Protein AF-A0A960H4V5-F1 (afdb_monomer_lite)

Secondary structure (DSSP, 8-state):
-HHHHHHHHHHT-SSSSS---SS-HHHHHHHHTT-----TT-EEEPTTT--EEEEEE--SSTT-EEEEEEETTEEEEE--S---TT-SSSPPPPPPS--SEEE---TTTT-------HHHHHHHHHHHHHTTT-------

Radius of gyration: 21.69 Å; chains: 1; bounding box: 40×49×58 Å

Sequence (140 aa):
QERDAAFLNKHKASKHHPALPLYDGEDARRALELFDTRPFGQEFTLAGDGPVVTFRRAGHILGAATVDLLWHGRRIVFTGDLGRYDDPIMFDPEPVQSADYLVMESTYGDRVRERTDPAGTLADVIGATVDRGGTVVVPA

Structure (mmCIF, N/CA/C/O backbone):
data_AF-A0A960H4V5-F1
#
_entry.id   AF-A0A960H4V5-F1
#
loop_
_atom_site.group_PDB
_atom_site.id
_atom_site.type_symbol
_atom_site.label_atom_id
_atom_site.label_alt_id
_atom_site.label_comp_id
_atom_site.label_asym_id
_atom_site.label_entity_id
_atom_site.label_seq_id
_atom_site.pdbx_PDB_ins_code
_atom_site.Cartn_x
_atom_site.Cartn_y
_atom_site.Cartn_z
_atom_site.occupancy
_atom_site.B_iso_or_equiv
_atom_site.auth_seq_id
_atom_site.auth_comp_id
_atom_site.auth_asym_id
_atom_site.auth_atom_id
_atom_site.pdbx_PDB_model_num
ATOM 1 N N . GLN A 1 1 ? 7.060 16.975 -4.885 1.00 91.31 1 GLN A N 1
ATOM 2 C CA . GLN A 1 1 ? 6.627 18.327 -4.471 1.00 91.31 1 GLN A CA 1
ATOM 3 C C . GLN A 1 1 ? 7.591 19.425 -4.905 1.00 91.31 1 GLN A C 1
ATOM 5 O O . GLN A 1 1 ? 7.230 20.182 -5.792 1.00 91.31 1 GLN A O 1
ATOM 10 N N . GLU A 1 2 ? 8.815 19.532 -4.372 1.00 94.56 2 GLU A N 1
ATOM 11 C CA . GLU A 1 2 ? 9.753 20.611 -4.769 1.00 94.56 2 GLU A CA 1
ATOM 12 C C . GLU A 1 2 ? 10.143 20.562 -6.253 1.00 94.56 2 GLU A C 1
ATOM 14 O O . GLU A 1 2 ? 10.124 21.582 -6.942 1.00 94.56 2 GLU A O 1
ATOM 19 N N . ARG A 1 3 ? 10.418 19.359 -6.781 1.00 93.94 3 ARG A N 1
ATOM 20 C CA . ARG A 1 3 ? 10.670 19.153 -8.219 1.00 93.94 3 ARG A CA 1
ATOM 21 C C . ARG A 1 3 ? 9.462 19.526 -9.077 1.00 93.94 3 ARG A C 1
ATOM 23 O O . ARG A 1 3 ? 9.647 20.098 -10.148 1.00 93.94 3 ARG A O 1
ATOM 30 N N . ASP A 1 4 ? 8.252 19.254 -8.597 1.00 94.00 4 ASP A N 1
ATOM 31 C CA . ASP A 1 4 ? 7.014 19.593 -9.303 1.00 94.00 4 ASP A CA 1
ATOM 32 C C . ASP A 1 4 ? 6.809 21.111 -9.307 1.00 94.00 4 ASP A C 1
ATOM 34 O O . ASP A 1 4 ? 6.573 21.696 -10.360 1.00 94.00 4 ASP A O 1
ATOM 38 N N . ALA A 1 5 ? 7.012 21.781 -8.168 1.00 95.06 5 ALA A N 1
ATOM 39 C CA . ALA A 1 5 ? 6.983 23.239 -8.077 1.00 95.06 5 ALA A CA 1
ATOM 40 C C . ALA A 1 5 ? 8.032 23.886 -9.000 1.00 95.06 5 ALA A C 1
ATOM 42 O O . ALA A 1 5 ? 7.719 24.823 -9.738 1.00 95.06 5 ALA A O 1
ATOM 43 N N . ALA A 1 6 ? 9.260 23.355 -9.040 1.00 94.94 6 ALA A N 1
ATOM 44 C CA . ALA A 1 6 ? 10.306 23.812 -9.955 1.00 94.94 6 ALA A CA 1
ATOM 45 C C . ALA A 1 6 ? 9.919 23.599 -11.429 1.00 94.94 6 ALA A C 1
ATOM 47 O O . ALA A 1 6 ? 10.099 24.498 -12.254 1.00 94.94 6 ALA A O 1
ATOM 48 N N . PHE A 1 7 ? 9.340 22.442 -11.765 1.00 95.88 7 PHE A N 1
ATOM 49 C CA . PHE A 1 7 ? 8.830 22.150 -13.103 1.00 95.88 7 PHE A CA 1
ATOM 50 C C . PHE A 1 7 ? 7.713 23.123 -13.508 1.00 95.88 7 PHE A C 1
ATOM 52 O O . PHE A 1 7 ? 7.753 23.667 -14.614 1.00 95.88 7 PHE A O 1
ATOM 59 N N . LEU A 1 8 ? 6.756 23.392 -12.617 1.00 96.12 8 LEU A N 1
ATOM 60 C CA . LEU A 1 8 ? 5.647 24.317 -12.854 1.00 96.12 8 LEU A CA 1
ATOM 61 C C . LEU A 1 8 ? 6.129 25.759 -13.029 1.00 96.12 8 LEU A C 1
ATOM 63 O O . LEU A 1 8 ? 5.651 26.450 -13.928 1.00 96.12 8 LEU A O 1
ATOM 67 N N . ASN A 1 9 ? 7.101 26.201 -12.225 1.00 95.81 9 ASN A N 1
ATOM 68 C CA . ASN A 1 9 ? 7.728 27.516 -12.372 1.00 95.81 9 ASN A CA 1
ATOM 69 C C . ASN A 1 9 ? 8.491 27.625 -13.702 1.00 95.81 9 ASN A C 1
ATOM 71 O O . ASN A 1 9 ? 8.342 28.621 -14.411 1.00 95.81 9 ASN A O 1
ATOM 75 N N . LYS A 1 10 ? 9.244 26.582 -14.089 1.00 96.25 10 LYS A N 1
ATOM 76 C CA . LYS A 1 10 ? 9.979 26.529 -15.364 1.00 96.25 10 LYS A CA 1
ATOM 77 C C . LYS A 1 10 ? 9.050 26.638 -16.577 1.00 96.25 10 LYS A C 1
ATOM 79 O O . LYS A 1 10 ? 9.380 27.341 -17.527 1.00 96.25 10 LYS A O 1
ATOM 84 N N . HIS A 1 11 ? 7.899 25.968 -16.543 1.00 96.00 11 HIS A N 1
ATOM 85 C CA . HIS A 1 11 ? 6.948 25.935 -17.662 1.00 96.00 11 HIS A CA 1
ATOM 86 C C . HIS A 1 11 ? 5.802 26.950 -17.534 1.00 96.00 11 HIS A C 1
ATOM 88 O O . HIS A 1 11 ? 4.924 26.972 -18.391 1.00 96.00 11 HIS A O 1
ATOM 94 N N . LYS A 1 12 ? 5.791 27.787 -16.484 1.00 93.50 12 LYS A N 1
ATOM 95 C CA . LYS A 1 12 ? 4.703 28.736 -16.166 1.00 93.50 12 LYS A CA 1
ATOM 96 C C . LYS A 1 12 ? 3.312 28.077 -16.171 1.00 93.50 12 LYS A C 1
ATOM 98 O O . LYS A 1 12 ? 2.330 28.682 -16.585 1.00 93.50 12 LYS A O 1
ATOM 103 N N . ALA A 1 13 ? 3.238 26.832 -15.705 1.00 93.00 13 ALA A N 1
ATOM 104 C CA . ALA A 1 13 ? 2.051 25.978 -15.793 1.00 93.00 13 ALA A CA 1
ATOM 105 C C . ALA A 1 13 ? 1.179 25.997 -14.519 1.00 93.00 13 ALA A C 1
ATOM 107 O O . ALA A 1 13 ? 0.332 25.129 -14.329 1.00 93.00 13 ALA A O 1
ATOM 108 N N . SER A 1 14 ? 1.389 26.971 -13.629 1.00 92.44 14 SER A N 1
ATOM 109 C CA . SER A 1 14 ? 0.638 27.135 -12.380 1.00 92.44 14 SER A CA 1
ATOM 110 C C . SER A 1 14 ? -0.122 28.459 -12.365 1.00 92.44 14 SER A C 1
ATOM 112 O O . SER A 1 14 ? 0.325 29.435 -12.960 1.00 92.44 14 SER A O 1
ATOM 114 N N . LYS A 1 15 ? -1.242 28.496 -11.631 1.00 93.25 15 LYS A N 1
ATOM 115 C CA . LYS A 1 15 ? -1.971 29.735 -11.300 1.00 93.25 15 LYS A CA 1
ATOM 116 C C . LYS A 1 15 ? -1.264 30.562 -10.215 1.00 93.25 15 LYS A C 1
ATOM 118 O O . LYS A 1 15 ? -1.597 31.728 -10.027 1.00 93.25 15 LYS A O 1
ATOM 123 N N . HIS A 1 16 ? -0.332 29.955 -9.478 1.00 90.50 16 HIS A N 1
ATOM 124 C CA . HIS A 1 16 ? 0.433 30.598 -8.409 1.00 90.50 16 HIS A CA 1
ATOM 125 C C . HIS A 1 16 ? 1.812 31.033 -8.916 1.00 90.50 16 HIS A C 1
ATOM 127 O O . HIS A 1 16 ? 2.479 30.281 -9.633 1.00 90.50 16 HIS A O 1
ATOM 133 N N . HIS A 1 17 ? 2.247 32.234 -8.519 1.00 92.62 17 HIS A N 1
ATOM 134 C CA . HIS A 1 17 ? 3.514 32.835 -8.940 1.00 92.62 17 HIS A CA 1
ATOM 135 C C . HIS A 1 17 ? 4.252 33.438 -7.729 1.00 92.62 17 HIS A C 1
ATOM 137 O O . HIS A 1 17 ? 3.897 34.535 -7.296 1.00 92.62 17 HIS A O 1
ATOM 143 N N . PRO A 1 18 ? 5.270 32.750 -7.178 1.00 92.38 18 PRO A N 1
ATOM 144 C CA . PRO A 1 18 ? 5.780 31.440 -7.598 1.00 92.38 18 PRO A CA 1
ATOM 145 C C . PRO A 1 18 ? 4.839 30.283 -7.223 1.00 92.38 18 PRO A C 1
ATOM 147 O O . PRO A 1 18 ? 4.053 30.377 -6.282 1.00 92.38 18 PRO A O 1
ATOM 150 N N . ALA A 1 19 ? 4.945 29.164 -7.942 1.00 95.31 19 ALA A N 1
ATOM 151 C CA . ALA A 1 19 ? 4.442 27.888 -7.450 1.00 95.31 19 ALA A CA 1
ATOM 152 C C . ALA A 1 19 ? 5.333 27.441 -6.284 1.00 95.31 19 ALA A C 1
ATOM 154 O O . ALA A 1 19 ? 6.555 27.366 -6.442 1.00 95.31 19 ALA A O 1
ATOM 155 N N . LEU A 1 20 ? 4.727 27.161 -5.133 1.00 96.25 20 LEU A N 1
ATOM 156 C CA . LEU A 1 20 ? 5.408 26.636 -3.952 1.00 96.25 20 LEU A CA 1
ATOM 157 C C . LEU A 1 20 ? 5.080 25.145 -3.786 1.00 96.25 20 LEU A C 1
ATOM 159 O O . LEU A 1 20 ? 3.980 24.727 -4.158 1.00 96.25 20 LEU A O 1
ATOM 163 N N . PRO A 1 21 ? 6.011 24.333 -3.261 1.00 95.88 21 PRO A N 1
ATOM 164 C CA . PRO A 1 21 ? 5.700 22.962 -2.875 1.00 95.88 21 PRO A CA 1
ATOM 165 C C . PRO A 1 21 ? 4.711 22.944 -1.699 1.00 95.88 21 PRO A C 1
ATOM 167 O O . PRO A 1 21 ? 4.682 23.874 -0.898 1.00 95.88 21 PRO A O 1
ATOM 170 N N . LEU A 1 22 ? 3.917 21.875 -1.578 1.00 94.69 22 LEU A N 1
ATOM 171 C CA . LEU A 1 22 ? 3.024 21.688 -0.423 1.00 94.69 22 LEU A CA 1
ATOM 172 C C . LEU A 1 22 ? 3.783 21.387 0.879 1.00 94.69 22 LEU A C 1
ATOM 174 O O . LEU A 1 22 ? 3.287 21.693 1.956 1.00 94.69 22 LEU A O 1
ATOM 178 N N . TYR A 1 23 ? 4.953 20.764 0.759 1.00 95.94 23 TYR A N 1
ATOM 179 C CA . TYR A 1 23 ? 5.880 20.434 1.837 1.00 95.94 23 TYR A CA 1
ATOM 180 C C . TYR A 1 23 ? 7.286 20.281 1.245 1.00 95.94 23 TYR A C 1
ATOM 182 O O . TYR A 1 23 ? 7.425 19.966 0.053 1.00 95.94 23 TYR A O 1
ATOM 190 N N . ASP A 1 24 ? 8.313 20.489 2.061 1.00 96.38 24 ASP A N 1
ATOM 191 C CA . ASP A 1 24 ? 9.714 20.287 1.682 1.00 96.38 24 ASP A CA 1
ATOM 192 C C . ASP A 1 24 ? 10.294 18.964 2.223 1.00 96.38 24 ASP A C 1
ATOM 194 O O . ASP A 1 24 ? 9.605 18.142 2.839 1.00 96.38 24 ASP A O 1
ATOM 198 N N . GLY A 1 25 ? 11.573 18.706 1.933 1.00 96.25 25 GLY A N 1
ATOM 199 C CA . GLY A 1 25 ? 12.260 17.515 2.437 1.00 96.25 25 GLY A CA 1
ATOM 200 C C . GLY A 1 25 ? 12.334 17.446 3.969 1.00 96.25 25 GLY A C 1
ATOM 201 O O . GLY A 1 25 ? 12.265 16.354 4.536 1.00 96.25 25 GLY A O 1
ATOM 202 N N . GLU A 1 26 ? 12.418 18.588 4.649 1.00 96.94 26 GLU A N 1
ATOM 203 C CA . GLU A 1 26 ? 12.506 18.649 6.109 1.00 96.94 26 GLU A CA 1
ATOM 204 C C . GLU A 1 26 ? 11.149 18.391 6.770 1.00 96.94 26 GLU A C 1
ATOM 206 O O . GLU A 1 26 ? 11.085 17.701 7.789 1.00 96.94 26 GLU A O 1
ATOM 211 N N . ASP A 1 27 ? 10.058 18.883 6.181 1.00 97.38 27 ASP A N 1
ATOM 212 C CA . ASP A 1 27 ? 8.691 18.521 6.559 1.00 97.38 27 ASP A CA 1
ATOM 213 C C . ASP A 1 27 ? 8.496 17.005 6.502 1.00 97.38 27 ASP A C 1
ATOM 215 O O . ASP A 1 27 ? 8.027 16.400 7.468 1.00 97.38 27 ASP A O 1
ATOM 219 N N . ALA A 1 28 ? 8.904 16.377 5.393 1.00 96.19 28 ALA A N 1
ATOM 220 C CA . ALA A 1 28 ? 8.792 14.933 5.225 1.00 96.19 28 ALA A CA 1
ATOM 221 C C . ALA A 1 28 ? 9.609 14.181 6.288 1.00 96.19 28 ALA A C 1
ATOM 223 O O . ALA A 1 28 ? 9.117 13.222 6.883 1.00 96.19 28 ALA A O 1
ATOM 224 N N . ARG A 1 29 ? 10.831 14.644 6.581 1.00 97.19 29 ARG A N 1
ATOM 225 C CA . ARG A 1 29 ? 11.698 14.041 7.602 1.00 97.19 29 ARG A CA 1
ATOM 226 C C . ARG A 1 29 ? 11.081 14.127 9.000 1.00 97.19 29 ARG A C 1
ATOM 228 O O . ARG A 1 29 ? 11.090 13.132 9.719 1.00 97.19 29 ARG A O 1
ATOM 235 N N . ARG A 1 30 ? 10.508 15.279 9.367 1.00 98.00 30 ARG A N 1
ATOM 236 C CA . ARG A 1 30 ? 9.795 15.460 10.644 1.00 98.00 30 ARG A CA 1
ATOM 237 C C . ARG A 1 30 ? 8.550 14.584 10.737 1.00 98.00 30 ARG A C 1
ATOM 239 O O . ARG A 1 30 ? 8.280 14.032 11.795 1.00 98.00 30 ARG A O 1
ATOM 246 N N . ALA A 1 31 ? 7.800 14.431 9.647 1.00 97.44 31 ALA A N 1
ATOM 247 C CA . ALA A 1 31 ? 6.601 13.597 9.636 1.00 97.44 31 ALA A CA 1
ATOM 248 C C . ALA A 1 31 ? 6.914 12.117 9.920 1.00 97.44 31 ALA A C 1
ATOM 250 O O . ALA A 1 31 ? 6.163 11.464 10.642 1.00 97.44 31 ALA A O 1
ATOM 251 N N . LEU A 1 32 ? 8.043 11.606 9.415 1.00 96.62 32 LEU A N 1
ATOM 252 C CA . LEU A 1 32 ? 8.485 10.230 9.674 1.00 96.62 32 LEU A CA 1
ATOM 253 C C . LEU A 1 32 ? 8.786 9.969 11.156 1.00 96.62 32 LEU A C 1
ATOM 255 O O . LEU A 1 32 ? 8.568 8.858 11.628 1.00 96.62 32 LEU A O 1
ATOM 259 N N . GLU A 1 33 ? 9.246 10.977 11.903 1.00 97.31 33 GLU A N 1
ATOM 260 C CA . GLU A 1 33 ? 9.511 10.855 13.346 1.00 97.31 33 GLU A CA 1
ATOM 261 C C . GLU A 1 33 ? 8.226 10.663 14.171 1.00 97.31 33 GLU A C 1
ATOM 263 O O . GLU A 1 33 ? 8.290 10.235 15.321 1.00 97.31 33 GLU A O 1
ATOM 268 N N . LEU A 1 34 ? 7.056 10.953 13.592 1.00 96.69 34 LEU A N 1
ATOM 269 C CA . LEU A 1 34 ? 5.755 10.809 14.248 1.00 96.69 34 LEU A CA 1
ATOM 270 C C . LEU A 1 34 ? 5.127 9.422 14.042 1.00 96.69 34 LEU A C 1
ATOM 272 O O . LEU A 1 34 ? 4.038 9.164 14.558 1.00 96.69 34 LEU A O 1
ATOM 276 N N . PHE A 1 35 ? 5.761 8.540 13.265 1.00 95.44 35 PHE A N 1
ATOM 277 C CA . PHE A 1 35 ? 5.213 7.218 12.979 1.00 95.44 35 PHE A CA 1
ATOM 278 C C . PHE A 1 35 ? 5.433 6.268 14.157 1.00 95.44 35 PHE A C 1
ATOM 280 O O . PHE A 1 35 ? 6.548 6.102 14.645 1.00 95.44 35 PHE A O 1
ATOM 287 N N . ASP A 1 36 ? 4.363 5.584 14.558 1.00 93.88 36 ASP A N 1
ATOM 288 C CA . ASP A 1 36 ? 4.407 4.475 15.507 1.00 93.88 36 ASP A CA 1
ATOM 289 C C . ASP A 1 36 ? 4.107 3.166 14.769 1.00 93.88 36 ASP A C 1
ATOM 291 O O . ASP A 1 36 ? 3.008 2.954 14.249 1.00 93.88 36 ASP A O 1
ATOM 295 N N . THR A 1 37 ? 5.109 2.296 14.670 1.00 95.31 37 THR A N 1
ATOM 296 C CA . THR A 1 37 ? 5.003 1.051 13.906 1.00 95.31 37 THR A CA 1
ATOM 297 C C . THR A 1 37 ? 4.305 -0.032 14.715 1.00 95.31 37 THR A C 1
ATOM 299 O O . THR A 1 37 ? 4.660 -0.284 15.866 1.00 95.31 37 THR A O 1
ATOM 302 N N . ARG A 1 38 ? 3.377 -0.758 14.085 1.00 97.06 38 ARG A N 1
ATOM 303 C CA . ARG A 1 38 ? 2.693 -1.906 14.693 1.00 97.06 38 ARG A CA 1
ATOM 304 C C . ARG A 1 38 ? 2.918 -3.165 13.857 1.00 97.06 38 ARG A C 1
ATOM 306 O O . ARG A 1 38 ? 2.883 -3.078 12.628 1.00 97.06 38 ARG A O 1
ATOM 313 N N . PRO A 1 39 ? 3.171 -4.324 14.483 1.00 97.25 39 PRO A N 1
ATOM 314 C CA . PRO A 1 39 ? 3.345 -5.566 13.748 1.00 97.25 39 PRO A CA 1
ATOM 315 C C . PRO A 1 39 ? 2.006 -6.079 13.206 1.00 97.25 39 PRO A C 1
ATOM 317 O O . PRO A 1 39 ? 0.940 -5.830 13.768 1.00 97.25 39 PRO A O 1
ATOM 320 N N . PHE A 1 40 ? 2.078 -6.832 12.112 1.00 97.44 40 PHE A N 1
ATOM 321 C CA . PHE A 1 40 ? 0.924 -7.534 11.558 1.00 97.44 40 PHE A CA 1
ATOM 322 C C . PHE A 1 40 ? 0.407 -8.606 12.524 1.00 97.44 40 PHE A C 1
ATOM 324 O O . PHE A 1 40 ? 1.185 -9.237 13.238 1.00 97.44 40 PHE A O 1
ATOM 331 N N . GLY A 1 41 ? -0.907 -8.821 12.523 1.00 96.50 41 GLY A N 1
ATOM 332 C CA . GLY A 1 41 ? -1.586 -9.841 13.322 1.00 96.50 41 GLY A CA 1
ATOM 333 C C . GLY A 1 41 ? -1.669 -9.544 14.822 1.00 96.50 41 GLY A C 1
ATOM 334 O O . GLY A 1 41 ? -2.254 -10.344 15.548 1.00 96.50 41 GLY A O 1
ATOM 335 N N . GLN A 1 42 ? -1.118 -8.420 15.296 1.00 97.44 42 GL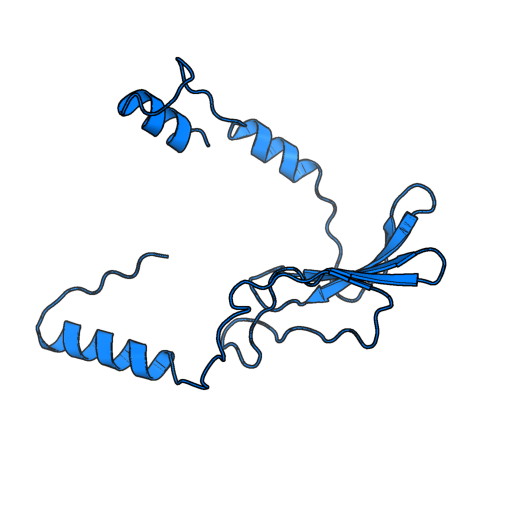N A N 1
ATOM 336 C CA . GLN A 1 42 ? -1.222 -8.006 16.692 1.00 97.44 42 GLN A CA 1
ATOM 337 C C . GLN A 1 42 ? -2.284 -6.919 16.863 1.00 97.44 42 GLN A C 1
ATOM 339 O O . GLN A 1 42 ? -2.272 -5.904 16.166 1.00 97.44 42 GLN A O 1
ATOM 344 N N . GLU A 1 43 ? -3.166 -7.128 17.836 1.00 96.94 43 GLU A N 1
ATOM 345 C CA . GLU A 1 43 ? -4.143 -6.129 18.257 1.00 96.94 43 GLU A CA 1
ATOM 346 C C . GLU A 1 43 ? -3.471 -4.985 19.027 1.00 96.94 43 GLU A C 1
ATOM 348 O O . GLU A 1 43 ? -2.609 -5.202 19.884 1.00 96.94 43 GLU A O 1
ATOM 353 N N . PHE A 1 44 ? -3.898 -3.754 18.750 1.00 97.06 44 PHE A N 1
ATOM 354 C CA . PHE A 1 44 ? -3.556 -2.578 19.546 1.00 97.06 44 PHE A CA 1
ATOM 355 C C . PHE A 1 44 ? -4.738 -1.611 19.615 1.00 97.06 44 PHE A C 1
ATOM 357 O O . PHE A 1 44 ? -5.537 -1.521 18.687 1.00 97.06 44 PHE A O 1
ATOM 364 N N . THR A 1 45 ? -4.847 -0.868 20.713 1.00 97.00 45 THR A N 1
ATOM 365 C CA . THR A 1 45 ? -5.935 0.095 20.925 1.00 97.00 45 THR A CA 1
ATOM 366 C C . THR A 1 45 ? -5.447 1.507 20.631 1.00 97.00 45 THR A C 1
ATOM 368 O O . THR A 1 45 ? -4.379 1.905 21.102 1.00 97.00 45 THR A O 1
ATOM 371 N N . LEU A 1 46 ? -6.216 2.277 19.857 1.00 94.62 46 LEU A N 1
ATOM 372 C CA . LEU A 1 46 ? -5.928 3.700 19.662 1.00 94.62 46 LEU A CA 1
ATOM 373 C C . LEU A 1 46 ? -6.175 4.499 20.953 1.00 94.62 46 LEU A C 1
ATOM 375 O O . LEU A 1 46 ? -6.983 4.118 21.799 1.00 94.62 46 LEU A O 1
ATOM 379 N N . ALA A 1 47 ? -5.469 5.620 21.112 1.00 91.12 47 ALA A N 1
ATOM 380 C CA . ALA A 1 47 ? -5.546 6.447 22.316 1.00 91.12 47 ALA A CA 1
ATOM 381 C C . ALA A 1 47 ? -6.974 6.951 22.617 1.00 91.12 47 ALA A C 1
ATOM 383 O O . ALA A 1 47 ? -7.772 7.159 21.705 1.00 91.12 47 ALA A O 1
ATOM 384 N N . GLY A 1 48 ? -7.258 7.200 23.902 1.00 88.81 48 GLY A N 1
ATOM 385 C CA . GLY A 1 48 ? -8.529 7.778 24.358 1.00 88.81 48 GLY A CA 1
ATOM 386 C C . GLY A 1 48 ? -9.714 6.814 24.280 1.00 88.81 48 GLY A C 1
ATOM 387 O O . GLY A 1 48 ? -10.769 7.207 23.795 1.00 88.81 48 GLY A O 1
ATOM 388 N N . ASP A 1 49 ? -9.520 5.566 24.723 1.00 88.38 49 ASP A N 1
ATOM 389 C CA . ASP A 1 49 ? -10.500 4.476 24.608 1.00 88.38 49 ASP A CA 1
ATOM 390 C C . ASP A 1 49 ? -10.954 4.236 23.163 1.00 88.38 49 ASP A C 1
ATOM 392 O O . ASP A 1 49 ? -12.128 3.983 22.923 1.00 88.38 49 ASP A O 1
ATOM 396 N N . GLY A 1 50 ? -10.032 4.352 22.199 1.00 95.44 50 GLY A N 1
ATOM 397 C CA . GLY A 1 50 ? -10.298 4.205 20.770 1.00 95.44 50 GLY A CA 1
ATOM 398 C C . GLY A 1 50 ? -10.512 2.753 20.313 1.00 95.44 50 GLY A C 1
ATOM 399 O O . GLY A 1 50 ? -10.543 1.826 21.125 1.00 95.44 50 GLY A O 1
ATOM 400 N N . PRO A 1 51 ? -10.682 2.519 18.999 1.00 97.00 51 PRO A N 1
ATOM 401 C CA . PRO A 1 51 ? -10.908 1.181 18.466 1.00 97.00 51 PRO A CA 1
ATOM 402 C C . PRO A 1 51 ? -9.714 0.258 18.672 1.00 97.00 51 PRO A C 1
ATOM 404 O O . PRO A 1 51 ? -8.562 0.699 18.712 1.00 97.00 51 PRO A O 1
ATOM 407 N N . VAL A 1 52 ? -10.017 -1.038 18.750 1.00 97.94 52 VAL A N 1
ATOM 408 C CA . VAL A 1 52 ? -9.011 -2.093 18.638 1.00 97.94 52 VAL A CA 1
ATOM 409 C C . VAL A 1 52 ? -8.723 -2.293 17.158 1.00 97.94 52 VAL A C 1
ATOM 411 O O . VAL A 1 52 ? -9.640 -2.477 16.359 1.00 97.94 52 VAL A O 1
ATOM 414 N N . VAL A 1 53 ? -7.453 -2.226 16.795 1.00 97.81 53 VAL A N 1
ATOM 415 C CA . VAL A 1 53 ? -6.962 -2.289 15.423 1.00 97.81 53 VAL A CA 1
ATOM 416 C C . VAL A 1 53 ? -6.094 -3.524 15.268 1.00 97.81 53 VAL A C 1
ATOM 418 O O . VAL A 1 53 ? -5.239 -3.790 16.109 1.00 97.81 53 VAL A O 1
ATOM 421 N N . THR A 1 54 ? -6.272 -4.248 14.169 1.00 97.94 54 THR A N 1
ATOM 422 C CA . THR A 1 54 ? -5.323 -5.263 13.704 1.00 97.94 54 THR A CA 1
ATOM 423 C C . THR A 1 54 ? -4.897 -4.935 12.281 1.00 97.94 54 THR A C 1
ATOM 425 O O . THR A 1 54 ? -5.739 -4.746 11.402 1.00 97.94 54 THR A O 1
ATOM 428 N N . PHE A 1 55 ? -3.589 -4.904 12.033 1.00 97.94 55 PHE A N 1
ATOM 429 C CA . PHE A 1 55 ? -3.063 -4.864 10.671 1.00 97.94 55 PHE A CA 1
ATOM 430 C C . PHE A 1 55 ? -2.907 -6.279 10.127 1.00 97.94 55 PHE A C 1
ATOM 432 O O . PHE A 1 55 ? -2.296 -7.134 10.765 1.00 97.94 55 PHE A O 1
ATOM 439 N N . ARG A 1 56 ? -3.432 -6.519 8.930 1.00 97.62 56 ARG A N 1
ATOM 440 C CA . ARG A 1 56 ? -3.315 -7.780 8.185 1.00 97.62 56 ARG A CA 1
ATOM 441 C C . ARG A 1 56 ? -2.606 -7.511 6.871 1.00 97.62 56 ARG A C 1
ATOM 443 O O . ARG A 1 56 ? -2.777 -6.430 6.316 1.00 97.62 56 ARG A O 1
ATOM 450 N N . ARG A 1 57 ? -1.800 -8.439 6.361 1.00 97.44 57 ARG A N 1
ATOM 451 C CA . ARG A 1 57 ? -1.095 -8.212 5.089 1.00 97.44 57 ARG A CA 1
ATOM 452 C C . ARG A 1 57 ? -2.094 -8.039 3.950 1.00 97.44 57 ARG A C 1
ATOM 454 O O . ARG A 1 57 ? -2.944 -8.896 3.752 1.00 97.44 57 ARG A O 1
ATOM 461 N N . ALA A 1 58 ? -1.968 -6.956 3.186 1.00 96.75 58 ALA A N 1
ATOM 462 C CA . ALA A 1 58 ? -2.773 -6.742 1.981 1.00 96.75 58 ALA A CA 1
ATOM 463 C C . ALA A 1 58 ? -2.104 -7.296 0.715 1.00 96.75 58 ALA A C 1
ATOM 465 O O . ALA A 1 58 ? -2.765 -7.433 -0.305 1.00 96.75 58 ALA A O 1
ATOM 466 N N . GLY A 1 59 ? -0.799 -7.587 0.752 1.00 95.62 59 GLY A N 1
ATOM 467 C CA . GLY A 1 59 ? -0.062 -8.219 -0.352 1.00 95.62 59 GLY A CA 1
ATOM 468 C C . GLY A 1 59 ? 0.204 -7.338 -1.582 1.00 95.62 59 GLY A C 1
ATOM 469 O O . GLY A 1 59 ? 0.751 -7.829 -2.560 1.00 95.62 59 GLY A O 1
ATOM 470 N N . HIS A 1 60 ? -0.183 -6.057 -1.577 1.00 94.81 60 HIS A N 1
ATOM 471 C CA . HIS A 1 60 ? -0.044 -5.179 -2.750 1.00 94.81 60 HIS A CA 1
ATOM 472 C C . HIS A 1 60 ? 1.391 -4.681 -2.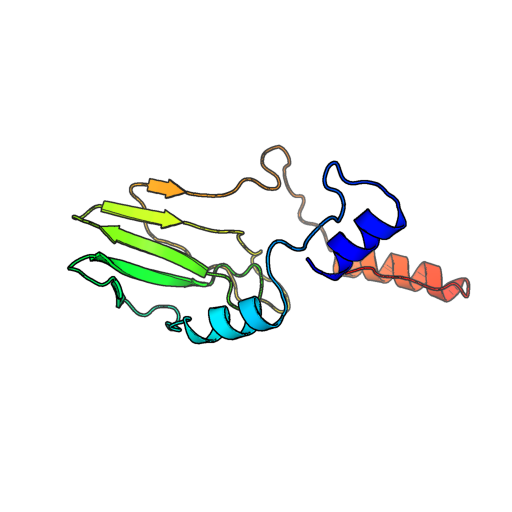977 1.00 94.81 60 HIS A C 1
ATOM 474 O O . HIS A 1 60 ? 1.935 -4.807 -4.069 1.00 94.81 60 HIS A O 1
ATOM 480 N N . ILE A 1 61 ? 2.011 -4.149 -1.923 1.00 95.31 61 ILE A N 1
ATOM 481 C CA . ILE A 1 61 ? 3.426 -3.758 -1.856 1.00 95.31 61 ILE A CA 1
ATOM 482 C C . ILE A 1 61 ? 3.968 -4.068 -0.458 1.00 95.31 61 ILE A C 1
ATOM 484 O O . ILE A 1 61 ? 3.211 -4.415 0.455 1.00 95.31 61 ILE A O 1
ATOM 488 N N . LEU A 1 62 ? 5.283 -3.954 -0.262 1.00 95.12 62 LEU A N 1
ATOM 489 C CA . LEU A 1 62 ? 5.900 -4.167 1.048 1.00 95.12 62 LEU A CA 1
ATOM 490 C C . LEU A 1 62 ? 5.284 -3.232 2.098 1.00 95.12 62 LEU A C 1
ATOM 492 O O . LEU A 1 62 ? 5.237 -2.019 1.920 1.00 95.12 62 LEU A O 1
ATOM 496 N N . GLY A 1 63 ? 4.809 -3.818 3.198 1.00 94.50 63 GLY A N 1
ATOM 497 C CA . GLY A 1 63 ? 4.140 -3.086 4.275 1.00 94.50 63 GLY A CA 1
ATOM 498 C C . GLY A 1 63 ? 2.665 -2.755 4.019 1.00 94.50 63 GLY A C 1
ATOM 499 O O . GLY A 1 63 ? 2.026 -2.227 4.924 1.00 94.50 63 GLY A O 1
ATOM 500 N N . ALA A 1 64 ? 2.101 -3.094 2.852 1.00 96.62 64 ALA A N 1
ATOM 501 C CA . ALA A 1 64 ? 0.679 -2.889 2.581 1.00 96.62 64 ALA A CA 1
ATOM 502 C C . ALA A 1 64 ? -0.188 -3.671 3.577 1.00 96.62 64 ALA A C 1
ATOM 504 O O . ALA A 1 64 ? 0.021 -4.872 3.799 1.00 96.62 64 ALA A O 1
ATOM 505 N N . ALA A 1 65 ? -1.172 -2.984 4.158 1.00 97.19 65 ALA A N 1
ATOM 506 C CA . ALA A 1 65 ? -1.986 -3.506 5.240 1.00 97.19 65 ALA A CA 1
ATOM 507 C C . ALA A 1 65 ? -3.480 -3.280 5.000 1.00 97.19 65 ALA A C 1
ATOM 509 O O . ALA A 1 65 ? -3.910 -2.173 4.690 1.00 97.19 65 ALA A O 1
ATOM 510 N N . THR A 1 66 ? -4.266 -4.324 5.241 1.00 97.94 66 THR A N 1
ATOM 511 C CA . THR A 1 66 ? -5.690 -4.208 5.537 1.00 97.94 66 THR A CA 1
ATOM 512 C C . THR A 1 66 ? -5.840 -3.844 7.012 1.00 97.94 66 THR A C 1
ATOM 514 O O . THR A 1 66 ? -5.228 -4.471 7.882 1.00 97.94 66 THR A O 1
ATOM 517 N N . VAL A 1 67 ? -6.649 -2.825 7.295 1.00 97.81 67 VAL A N 1
ATOM 518 C CA . VAL A 1 67 ? -6.923 -2.337 8.650 1.00 97.81 67 VAL A CA 1
ATOM 519 C C . VAL A 1 67 ? -8.262 -2.905 9.116 1.00 97.81 67 VAL A C 1
ATOM 521 O O . VAL A 1 67 ? -9.316 -2.522 8.609 1.00 97.81 67 VAL A O 1
ATOM 524 N N . ASP A 1 68 ? -8.211 -3.831 10.071 1.00 97.94 68 ASP A N 1
ATOM 525 C CA . ASP A 1 68 ? -9.365 -4.468 10.715 1.00 97.94 68 ASP A CA 1
ATOM 526 C C . ASP A 1 68 ? -9.645 -3.751 12.045 1.00 97.94 68 ASP A C 1
ATOM 528 O O . ASP A 1 68 ? -8.851 -3.842 12.984 1.00 97.94 68 ASP A O 1
ATOM 532 N N . LEU A 1 69 ? -10.731 -2.975 12.100 1.00 97.44 69 LEU A N 1
ATOM 533 C CA . LEU A 1 69 ? -11.116 -2.160 13.254 1.00 97.44 69 LEU A CA 1
ATOM 534 C C . LEU A 1 69 ? -12.313 -2.775 13.970 1.00 97.44 69 LEU A C 1
ATOM 536 O O . LEU A 1 69 ? -13.371 -2.949 13.367 1.00 97.44 69 LEU A O 1
ATOM 540 N N . LEU A 1 70 ? -12.196 -2.993 15.277 1.00 97.50 70 LEU A N 1
ATOM 541 C CA . LEU A 1 70 ? -13.316 -3.297 16.161 1.00 97.50 70 LEU A CA 1
ATOM 542 C C . LEU A 1 70 ? -13.655 -2.066 17.007 1.00 97.50 70 LEU A C 1
ATOM 544 O O . LEU A 1 70 ? -12.869 -1.634 17.853 1.00 97.50 70 LEU A O 1
ATOM 548 N N . TRP A 1 71 ? -14.854 -1.521 16.799 1.00 96.69 71 TRP A N 1
ATOM 549 C CA . TRP A 1 71 ? -15.339 -0.327 17.485 1.00 96.69 71 TRP A CA 1
ATOM 550 C C . TRP A 1 71 ? -16.773 -0.499 17.969 1.00 96.69 71 TRP A C 1
ATOM 552 O O . TRP A 1 71 ? -17.673 -0.746 17.171 1.00 96.69 71 TRP A O 1
ATOM 562 N N . HIS A 1 72 ? -16.997 -0.394 19.283 1.00 95.44 72 HIS A N 1
ATOM 563 C CA . HIS A 1 72 ? -18.317 -0.583 19.908 1.00 95.44 72 HIS A CA 1
ATOM 564 C C . HIS A 1 72 ? -19.069 -1.840 19.417 1.00 95.44 72 HIS A C 1
ATOM 566 O O . HIS A 1 72 ? -20.268 -1.805 19.146 1.00 95.44 72 HIS A O 1
ATOM 572 N N . GLY A 1 73 ? -18.348 -2.957 19.267 1.00 95.38 73 GLY A N 1
ATOM 573 C CA . GLY A 1 73 ? -18.910 -4.229 18.798 1.00 95.38 73 GLY A CA 1
ATOM 574 C C . GLY A 1 73 ? -19.187 -4.306 17.292 1.00 95.38 73 GLY A C 1
ATOM 575 O O . GLY A 1 73 ? -19.742 -5.304 16.846 1.00 95.38 73 GLY A O 1
ATOM 576 N N . ARG A 1 74 ? -18.806 -3.289 16.509 1.00 97.75 74 ARG A N 1
ATOM 577 C CA . ARG A 1 74 ? -18.873 -3.284 15.043 1.00 97.75 74 ARG A CA 1
ATOM 578 C C . ARG A 1 74 ? -17.492 -3.446 14.441 1.00 97.75 74 ARG A C 1
ATOM 580 O O . ARG A 1 74 ? -16.549 -2.787 14.878 1.00 97.75 74 ARG A O 1
ATOM 587 N N . ARG A 1 75 ? -17.388 -4.286 13.417 1.00 97.94 75 ARG A N 1
ATOM 588 C CA . ARG A 1 75 ? -16.154 -4.499 12.668 1.00 97.94 75 ARG A CA 1
ATOM 589 C C . ARG A 1 75 ? -16.166 -3.726 11.355 1.00 97.94 75 ARG A C 1
ATOM 591 O O . ARG A 1 75 ? -17.020 -3.961 10.501 1.00 97.94 75 ARG A O 1
ATOM 598 N N . ILE A 1 76 ? -15.202 -2.828 11.190 1.00 98.06 76 ILE A N 1
ATOM 599 C CA . ILE A 1 76 ? -15.006 -2.014 9.989 1.00 98.06 76 ILE A CA 1
ATOM 600 C C . ILE A 1 76 ? -13.659 -2.394 9.385 1.00 98.06 76 ILE A C 1
ATOM 602 O O . ILE A 1 76 ? -12.638 -2.334 10.062 1.00 98.06 76 ILE A O 1
ATOM 606 N N . VAL A 1 77 ? -13.653 -2.776 8.114 1.00 98.31 77 VAL A N 1
ATOM 607 C CA . VAL A 1 77 ? -12.445 -3.228 7.420 1.00 98.31 77 VAL A CA 1
ATOM 608 C C . VAL A 1 77 ? -12.119 -2.263 6.296 1.00 98.31 77 VAL A C 1
ATOM 610 O O . VAL A 1 77 ? -12.941 -2.058 5.406 1.00 98.31 77 VAL A O 1
ATOM 613 N N . PHE A 1 78 ? -10.910 -1.709 6.315 1.00 97.88 78 PHE A N 1
ATOM 614 C CA . PHE A 1 78 ? -10.345 -0.944 5.206 1.00 97.88 78 PHE A CA 1
ATOM 615 C C . PHE A 1 78 ? -9.324 -1.815 4.490 1.00 97.88 78 PHE A C 1
ATOM 617 O O . PHE A 1 78 ? -8.313 -2.188 5.084 1.00 97.88 78 PHE A O 1
ATOM 624 N N . THR A 1 79 ? -9.571 -2.154 3.228 1.00 96.12 79 THR A N 1
ATOM 625 C CA . THR A 1 79 ? -8.683 -3.076 2.503 1.00 96.12 79 THR A CA 1
ATOM 626 C C . THR A 1 79 ? -7.378 -2.418 2.072 1.00 96.12 79 THR A C 1
ATOM 628 O O . THR A 1 79 ? -6.355 -3.098 2.022 1.00 96.12 79 THR A O 1
ATOM 631 N N . GLY A 1 80 ? -7.430 -1.115 1.764 1.00 93.56 80 GLY A N 1
ATOM 632 C CA . GLY A 1 80 ? -6.445 -0.481 0.887 1.00 93.56 80 GLY A CA 1
ATOM 633 C C . GLY A 1 80 ? -6.435 -1.159 -0.486 1.00 93.56 80 GLY A C 1
ATOM 634 O O . GLY A 1 80 ? -7.390 -1.862 -0.845 1.00 93.56 80 GLY A O 1
ATOM 635 N N . ASP A 1 81 ? -5.343 -0.995 -1.218 1.00 93.69 81 ASP A N 1
ATOM 636 C CA . ASP A 1 81 ? -5.073 -1.746 -2.437 1.00 93.69 81 ASP A CA 1
ATOM 637 C C . ASP A 1 81 ? -4.769 -3.197 -2.0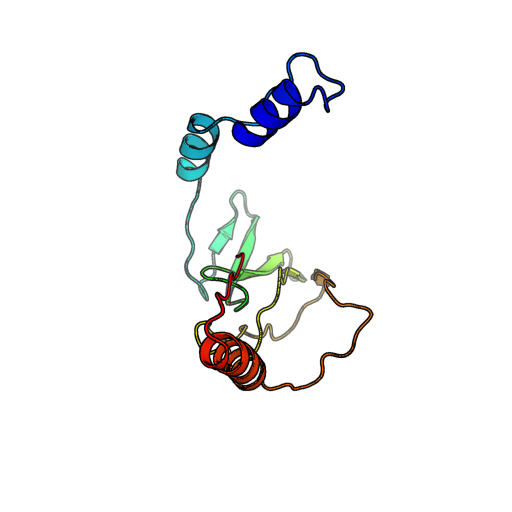63 1.00 93.69 81 ASP A C 1
ATOM 639 O O . ASP A 1 81 ? -3.878 -3.489 -1.256 1.00 93.69 81 ASP A O 1
ATOM 643 N N . LEU A 1 82 ? -5.516 -4.126 -2.655 1.00 93.19 82 LEU A N 1
ATOM 644 C CA . LEU A 1 82 ? -5.289 -5.550 -2.455 1.00 93.19 82 LEU A CA 1
ATOM 645 C C . LEU A 1 82 ? -4.290 -6.083 -3.478 1.00 93.19 82 LEU A C 1
ATOM 647 O O . LEU A 1 82 ? -4.359 -5.813 -4.681 1.00 93.19 82 LEU A O 1
ATOM 651 N N . GLY A 1 83 ? -3.349 -6.866 -2.969 1.00 91.94 83 GLY A N 1
ATOM 652 C CA . GLY A 1 83 ? -2.407 -7.627 -3.761 1.00 91.94 83 GLY A CA 1
ATOM 653 C C . GLY A 1 83 ? -3.049 -8.807 -4.463 1.00 91.94 83 GLY A C 1
ATOM 654 O O . GLY A 1 83 ? -4.232 -9.118 -4.309 1.00 91.94 83 GLY A O 1
ATOM 655 N N . ARG A 1 84 ? -2.224 -9.488 -5.250 1.00 89.38 84 ARG A N 1
ATOM 656 C CA . ARG A 1 84 ? -2.596 -10.740 -5.902 1.00 89.38 84 ARG A CA 1
ATOM 657 C C . ARG A 1 84 ? -2.153 -11.899 -5.024 1.00 89.38 84 ARG A C 1
ATOM 659 O O . ARG A 1 84 ? -1.150 -11.795 -4.330 1.00 89.38 84 ARG A O 1
ATOM 666 N N . TYR A 1 85 ? -2.901 -12.989 -5.104 1.00 89.44 85 TYR A N 1
ATOM 667 C CA . TYR A 1 85 ? -2.429 -14.280 -4.624 1.00 89.44 85 TYR A CA 1
ATOM 668 C C . TYR A 1 85 ? -1.327 -14.813 -5.540 1.00 89.44 85 TYR A C 1
ATOM 670 O O . TYR A 1 85 ? -1.327 -14.500 -6.737 1.00 89.44 85 TYR A O 1
ATOM 678 N N . ASP A 1 86 ? -0.439 -15.627 -4.974 1.00 88.88 86 ASP A N 1
ATOM 679 C CA . ASP A 1 86 ? 0.662 -16.302 -5.667 1.00 88.88 86 ASP A CA 1
ATOM 680 C C . ASP A 1 86 ? 1.623 -15.325 -6.375 1.00 88.88 86 ASP A C 1
ATOM 682 O O . ASP A 1 86 ? 2.210 -15.63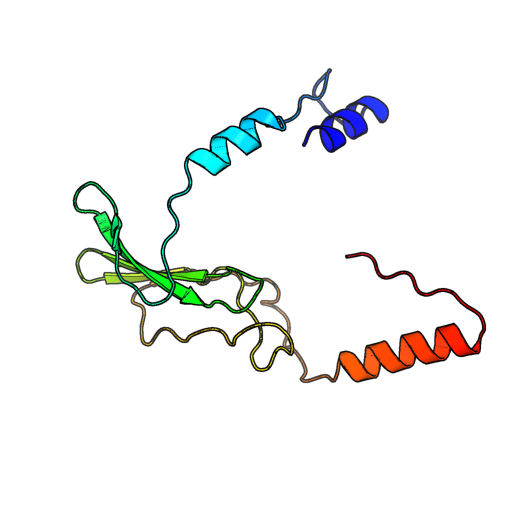6 -7.417 1.00 88.88 86 ASP A O 1
ATOM 686 N N . ASP A 1 87 ? 1.772 -14.111 -5.836 1.00 89.19 87 ASP A N 1
ATOM 687 C CA . ASP A 1 87 ? 2.770 -13.172 -6.336 1.00 89.19 87 ASP A CA 1
ATOM 688 C C . ASP A 1 87 ? 4.191 -13.687 -6.016 1.00 89.19 87 ASP A C 1
ATOM 690 O O . ASP A 1 87 ? 4.439 -14.146 -4.900 1.00 89.19 87 ASP A O 1
ATOM 694 N N . PRO A 1 88 ? 5.157 -13.621 -6.954 1.00 87.12 88 PRO A N 1
ATOM 695 C CA . PRO A 1 88 ? 6.492 -14.180 -6.731 1.00 87.12 88 PRO A CA 1
ATOM 696 C C . PRO A 1 88 ? 7.297 -13.516 -5.605 1.00 87.12 88 PRO A C 1
ATOM 698 O O . PRO A 1 88 ? 8.276 -14.099 -5.138 1.00 87.12 88 PRO A O 1
ATOM 701 N N . ILE A 1 89 ? 6.955 -12.281 -5.226 1.00 90.69 89 ILE A N 1
ATOM 702 C CA . ILE A 1 89 ? 7.733 -11.461 -4.285 1.00 90.69 89 ILE A CA 1
ATOM 703 C C . ILE A 1 89 ? 6.909 -11.126 -3.040 1.00 90.69 89 ILE A C 1
ATOM 705 O O . ILE A 1 89 ? 7.456 -11.014 -1.940 1.00 90.69 89 ILE A O 1
ATOM 709 N N . MET A 1 90 ? 5.601 -10.944 -3.207 1.00 94.25 90 MET A N 1
ATOM 710 C CA . MET A 1 90 ? 4.709 -10.524 -2.136 1.00 94.25 90 MET A CA 1
ATOM 711 C C . MET A 1 90 ? 4.100 -11.708 -1.380 1.00 94.25 90 MET A C 1
ATOM 713 O O . MET A 1 90 ? 3.868 -12.778 -1.927 1.00 94.25 90 MET A O 1
ATOM 717 N N . PHE A 1 91 ? 3.806 -11.498 -0.095 1.00 93.12 91 PHE A N 1
ATOM 718 C CA . PHE A 1 91 ? 2.934 -12.409 0.646 1.00 93.12 91 PHE A CA 1
ATOM 719 C C . PHE A 1 91 ? 1.497 -12.278 0.149 1.00 93.12 91 PHE A C 1
ATOM 721 O O . PHE A 1 91 ? 1.049 -11.166 -0.144 1.00 93.12 91 PHE A O 1
ATOM 728 N N . ASP A 1 92 ? 0.766 -13.389 0.172 1.00 95.50 92 ASP A N 1
ATOM 729 C CA . ASP A 1 92 ? -0.663 -13.386 -0.115 1.00 95.50 92 ASP A CA 1
ATOM 730 C C . ASP A 1 92 ? -1.432 -12.424 0.810 1.00 95.50 92 ASP A C 1
ATOM 732 O O . ASP A 1 92 ? -1.101 -12.302 2.000 1.00 95.50 92 ASP A O 1
ATOM 736 N N . PRO A 1 93 ? -2.489 -11.766 0.298 1.00 95.81 93 PRO A N 1
ATOM 737 C CA . PRO A 1 93 ? -3.412 -11.011 1.133 1.00 95.81 93 PRO A CA 1
ATOM 738 C C . PRO A 1 93 ? -4.061 -11.910 2.200 1.00 95.81 93 PRO A C 1
ATOM 740 O O . PRO A 1 93 ? -4.677 -12.936 1.893 1.00 95.81 93 PRO A O 1
ATOM 743 N N . GLU A 1 94 ? -3.963 -11.503 3.465 1.00 96.50 94 GLU A N 1
ATOM 744 C CA . GLU A 1 94 ? -4.575 -12.193 4.597 1.00 96.50 94 GLU A CA 1
ATOM 745 C C . GLU A 1 94 ? -6.094 -11.941 4.631 1.00 96.50 94 GLU A C 1
ATOM 747 O O . GLU A 1 94 ? -6.530 -10.787 4.701 1.00 96.50 94 GLU A O 1
ATOM 752 N N . PRO A 1 95 ? -6.932 -12.992 4.640 1.00 92.44 95 PRO A N 1
ATOM 753 C CA . PRO A 1 95 ? -8.377 -12.822 4.626 1.00 92.44 95 PRO A CA 1
ATOM 754 C C . PRO A 1 95 ? -8.908 -12.289 5.961 1.00 92.44 95 PRO A C 1
ATOM 756 O O . PRO A 1 95 ? -8.483 -12.704 7.044 1.00 92.44 95 PRO A O 1
ATOM 759 N N . VAL A 1 96 ? -9.927 -11.432 5.886 1.00 92.56 96 VAL A N 1
ATOM 760 C CA . VAL A 1 96 ? -10.739 -11.044 7.045 1.00 92.56 96 VAL A CA 1
ATOM 761 C C . VAL A 1 96 ? -11.998 -11.904 7.083 1.00 92.56 96 VAL A C 1
ATOM 763 O O . VAL A 1 96 ? -12.743 -11.966 6.111 1.00 92.56 96 VAL A O 1
ATOM 766 N N . GLN A 1 97 ? -12.241 -12.572 8.212 1.00 89.19 97 GLN A N 1
ATOM 767 C CA . GLN A 1 97 ? -13.327 -13.555 8.354 1.00 89.19 97 GLN A CA 1
ATOM 768 C C . GLN A 1 97 ? -14.730 -12.947 8.202 1.00 89.19 97 GLN A C 1
ATOM 770 O O . GLN A 1 97 ? -15.646 -13.598 7.708 1.00 89.19 97 GLN A O 1
ATOM 775 N N . SER A 1 98 ? -14.914 -11.714 8.669 1.00 95.00 98 SER A N 1
ATOM 776 C CA . SER A 1 98 ? -16.194 -11.008 8.641 1.00 95.00 98 SER A CA 1
ATOM 777 C C . SER A 1 98 ? -15.979 -9.506 8.772 1.00 95.00 98 SER A C 1
ATOM 779 O O . SER A 1 98 ? -14.966 -9.073 9.318 1.00 95.00 98 SER A O 1
ATOM 781 N N . ALA A 1 99 ? -16.945 -8.721 8.301 1.00 97.31 99 ALA A N 1
ATOM 782 C CA . ALA A 1 99 ? -17.009 -7.279 8.495 1.00 97.31 99 ALA A CA 1
ATOM 783 C C . ALA A 1 99 ? -18.481 -6.846 8.545 1.00 97.31 99 ALA A C 1
ATOM 785 O O . ALA A 1 99 ? -19.283 -7.341 7.754 1.00 97.31 99 ALA A O 1
ATOM 786 N N . ASP A 1 100 ? -18.834 -5.925 9.445 1.00 98.38 100 ASP A N 1
ATOM 787 C CA . ASP A 1 100 ? -20.114 -5.207 9.362 1.00 98.38 100 ASP A CA 1
ATOM 788 C C . ASP A 1 100 ? -20.062 -4.173 8.227 1.00 98.38 100 ASP A C 1
ATOM 790 O O . ASP A 1 100 ? -21.049 -3.959 7.526 1.00 98.38 100 ASP A O 1
ATOM 794 N N . TYR A 1 101 ? -18.895 -3.544 8.046 1.00 98.06 101 TYR A N 1
ATOM 795 C CA . TYR A 1 101 ? -18.633 -2.561 7.000 1.00 98.06 101 TYR A CA 1
ATOM 796 C C . TYR A 1 101 ? -17.310 -2.867 6.306 1.00 98.06 101 TYR A C 1
ATOM 798 O O . TYR A 1 101 ? -16.283 -3.039 6.964 1.00 98.06 101 TYR A O 1
ATOM 806 N N . LEU A 1 102 ? -17.334 -2.882 4.976 1.00 97.31 102 LEU A N 1
ATOM 807 C CA . LEU A 1 102 ? -16.152 -3.043 4.139 1.00 97.31 102 LEU A CA 1
ATOM 808 C C . LEU A 1 102 ? -15.936 -1.767 3.327 1.00 97.31 102 LEU A C 1
ATOM 810 O O . LEU A 1 102 ? -16.795 -1.371 2.540 1.00 97.31 102 LEU A O 1
ATOM 814 N N . VAL A 1 103 ? -14.784 -1.135 3.521 1.00 96.81 103 VAL A N 1
ATOM 815 C CA . VAL A 1 103 ? -14.317 0.004 2.736 1.00 96.81 103 VAL A CA 1
ATOM 816 C C . VAL A 1 103 ? -13.192 -0.491 1.843 1.00 96.81 103 VAL A C 1
ATOM 818 O O . VAL A 1 103 ? -12.125 -0.879 2.320 1.00 96.81 103 VAL A O 1
ATOM 821 N N . MET A 1 104 ? -13.451 -0.494 0.541 1.00 94.19 104 MET A N 1
ATOM 822 C CA . MET A 1 104 ? -12.518 -0.991 -0.459 1.00 94.19 104 MET A CA 1
ATOM 823 C C . MET A 1 104 ? -12.404 -0.027 -1.629 1.00 94.19 104 MET A C 1
ATOM 825 O O . MET A 1 104 ? -13.338 0.719 -1.931 1.00 94.19 104 MET A O 1
ATOM 829 N N . GLU A 1 105 ? -11.266 -0.077 -2.305 1.00 90.00 105 GLU A N 1
ATOM 830 C CA . GLU A 1 105 ? -11.100 0.579 -3.592 1.00 90.00 105 GLU A CA 1
ATOM 831 C C . GLU A 1 105 ? -11.519 -0.328 -4.756 1.00 90.00 105 GLU A C 1
ATOM 833 O O . GLU A 1 105 ? -11.624 -1.549 -4.632 1.00 90.00 105 GLU A O 1
ATOM 838 N N . SER A 1 106 ? -11.778 0.286 -5.910 1.00 86.94 106 SER A N 1
ATOM 839 C CA . SER A 1 106 ? -12.166 -0.413 -7.138 1.00 86.94 106 SER A CA 1
ATOM 840 C C . SER A 1 106 ? -11.348 0.084 -8.327 1.00 86.94 106 SER A C 1
ATOM 842 O O . SER A 1 106 ? -11.867 0.659 -9.279 1.00 86.94 106 SER A O 1
ATOM 844 N N . THR A 1 107 ? -10.041 -0.169 -8.286 1.00 83.62 107 THR A N 1
ATOM 845 C CA . THR A 1 107 ? -9.085 0.271 -9.318 1.00 83.62 107 THR A CA 1
ATOM 846 C C . THR A 1 107 ? -9.398 -0.300 -10.711 1.00 83.62 107 THR A C 1
ATOM 848 O O . THR A 1 107 ? -9.152 0.357 -11.721 1.00 83.62 107 THR A O 1
ATOM 851 N N . TYR A 1 108 ? -10.021 -1.483 -10.779 1.00 81.94 108 TYR A N 1
ATOM 852 C CA . TYR A 1 108 ? -10.494 -2.115 -12.022 1.00 81.94 108 TYR A CA 1
ATOM 853 C C . TYR A 1 108 ? -11.934 -2.637 -11.900 1.00 81.94 108 TYR A C 1
ATOM 855 O O . TYR A 1 108 ? -12.222 -3.778 -12.257 1.00 81.94 108 TYR A O 1
ATOM 863 N N . GLY A 1 109 ? -12.845 -1.826 -11.354 1.00 81.75 109 GLY A N 1
ATOM 864 C CA . GLY A 1 109 ? -14.229 -2.247 -11.087 1.00 81.75 109 GLY A CA 1
ATOM 865 C C . GLY A 1 109 ? -15.065 -2.619 -12.324 1.00 81.75 109 GLY A C 1
ATOM 866 O O . GLY A 1 109 ? -16.096 -3.269 -12.182 1.00 81.75 109 GLY A O 1
ATOM 867 N N . ASP A 1 110 ? -14.634 -2.231 -13.528 1.00 88.44 110 ASP A N 1
ATOM 868 C CA . ASP A 1 110 ? -15.337 -2.446 -14.800 1.00 88.44 110 ASP A CA 1
ATOM 869 C C . ASP A 1 110 ? -14.785 -3.618 -15.634 1.00 88.44 110 ASP A C 1
ATOM 871 O O . ASP A 1 110 ? -15.294 -3.888 -16.723 1.00 88.44 110 ASP A O 1
ATOM 875 N N . ARG A 1 111 ? -13.738 -4.312 -15.166 1.00 82.25 111 ARG A N 1
ATOM 876 C CA . ARG A 1 111 ? -13.011 -5.314 -15.964 1.00 82.25 111 ARG A CA 1
ATOM 877 C C . ARG A 1 111 ? -12.854 -6.630 -15.224 1.00 82.25 111 ARG A C 1
ATOM 879 O O . ARG A 1 111 ? -12.420 -6.674 -14.077 1.00 82.25 111 ARG A O 1
ATOM 886 N N . VAL A 1 112 ? -13.106 -7.727 -15.933 1.00 80.94 112 VAL A N 1
ATOM 887 C CA . VAL A 1 112 ? -12.717 -9.060 -15.468 1.00 80.94 112 VAL A CA 1
ATOM 888 C C . VAL A 1 112 ? -11.259 -9.286 -15.832 1.00 80.94 112 VAL A C 1
ATOM 890 O O . VAL A 1 112 ? -10.849 -9.090 -16.976 1.00 80.94 112 VAL A O 1
ATOM 893 N N . ARG A 1 113 ? -10.462 -9.691 -14.847 1.00 73.12 113 ARG A N 1
ATOM 894 C CA . ARG A 1 113 ? -9.046 -9.966 -15.052 1.00 73.12 113 ARG A CA 1
ATOM 895 C C . ARG A 1 113 ? -8.862 -11.409 -15.516 1.00 73.12 113 ARG A C 1
ATOM 897 O O . ARG A 1 113 ? -9.142 -12.339 -14.764 1.00 73.12 113 ARG A O 1
ATOM 904 N N . GLU A 1 114 ? -8.387 -11.591 -16.743 1.00 74.88 114 GLU A N 1
ATOM 905 C CA . GLU A 1 114 ? -8.027 -12.914 -17.256 1.00 74.88 114 GLU A CA 1
ATOM 906 C C . GLU A 1 114 ? -6.792 -13.460 -16.524 1.00 74.88 114 GLU A C 1
ATOM 908 O O . GLU A 1 114 ? -5.874 -12.713 -16.167 1.00 74.88 114 GLU A O 1
ATOM 913 N N . ARG A 1 115 ? -6.765 -14.777 -16.290 1.00 72.50 115 ARG A N 1
ATOM 914 C CA . ARG A 1 115 ? -5.562 -15.466 -15.813 1.00 72.50 115 ARG A CA 1
ATOM 915 C C . ARG A 1 115 ? -4.572 -15.551 -16.971 1.00 72.50 115 ARG A C 1
ATOM 917 O O . ARG A 1 115 ? -4.669 -16.448 -17.801 1.00 72.50 115 ARG 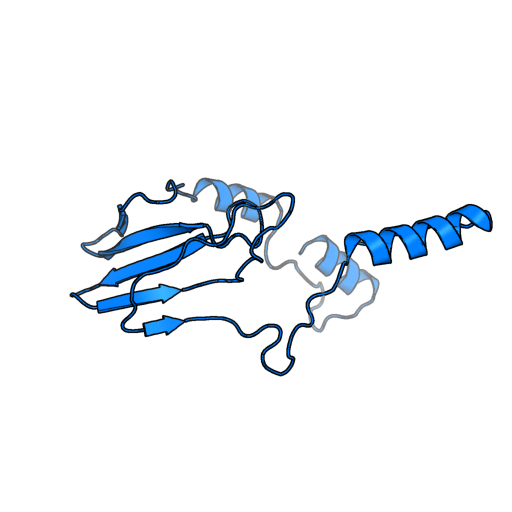A O 1
ATOM 924 N N . THR A 1 116 ? -3.658 -14.594 -17.034 1.00 78.81 116 THR A N 1
ATOM 925 C CA . THR A 1 116 ? -2.556 -14.575 -18.000 1.00 78.81 116 THR A CA 1
ATOM 926 C C . THR A 1 116 ? -1.262 -15.087 -17.365 1.00 78.81 116 THR A C 1
ATOM 928 O O . THR A 1 116 ? -1.188 -15.233 -16.144 1.00 78.81 116 THR A O 1
ATOM 931 N N . ASP A 1 117 ? -0.245 -15.340 -18.195 1.00 86.31 117 ASP A N 1
ATOM 932 C CA . ASP A 1 117 ? 1.158 -15.478 -17.784 1.00 86.31 117 ASP A CA 1
ATOM 933 C C . ASP A 1 117 ? 1.918 -14.186 -18.154 1.00 86.31 117 ASP A C 1
ATOM 935 O O . ASP A 1 117 ? 2.432 -14.052 -19.275 1.00 86.31 117 ASP A O 1
ATOM 939 N N . PRO A 1 118 ? 1.959 -13.183 -17.252 1.00 87.06 118 PRO A N 1
ATOM 940 C CA . PRO A 1 118 ? 2.676 -11.943 -17.512 1.00 87.06 118 PRO A CA 1
ATOM 941 C C . PRO A 1 118 ? 4.180 -12.160 -17.673 1.00 87.06 118 PRO A C 1
ATOM 943 O O . PRO A 1 118 ? 4.814 -11.405 -18.404 1.00 87.06 118 PRO A O 1
ATOM 946 N N . ALA A 1 119 ? 4.750 -13.167 -17.000 1.00 88.88 119 ALA A N 1
ATOM 947 C CA . ALA A 1 119 ? 6.181 -13.434 -17.037 1.00 88.88 119 ALA A CA 1
ATOM 948 C C . ALA A 1 119 ? 6.595 -13.967 -18.412 1.00 88.88 119 ALA A C 1
ATOM 950 O O . ALA A 1 119 ? 7.528 -13.428 -19.006 1.00 88.88 119 ALA A O 1
ATOM 951 N N . GLY A 1 120 ? 5.856 -14.942 -18.950 1.00 93.44 120 GLY A N 1
ATOM 952 C CA . GLY A 1 120 ? 6.041 -15.430 -20.318 1.00 93.44 120 GLY A CA 1
ATOM 953 C C . GLY A 1 120 ? 5.864 -14.319 -21.352 1.00 93.44 120 GLY A C 1
ATOM 954 O O . GLY A 1 120 ? 6.743 -14.094 -22.178 1.00 93.44 120 GLY A O 1
ATOM 955 N N . THR A 1 121 ? 4.794 -13.526 -21.229 1.00 92.06 121 THR A N 1
ATOM 956 C CA . THR A 1 121 ? 4.541 -12.398 -22.148 1.00 92.06 121 THR A CA 1
ATOM 957 C C . THR A 1 121 ? 5.686 -11.378 -22.134 1.00 92.06 121 THR A C 1
ATOM 959 O O . THR A 1 121 ? 6.107 -10.883 -23.180 1.00 92.06 121 THR A O 1
ATOM 962 N N . LEU A 1 122 ? 6.208 -11.048 -20.949 1.00 93.38 122 LEU A N 1
ATOM 963 C CA . LEU A 1 122 ? 7.334 -10.129 -20.815 1.00 93.38 122 LEU A CA 1
ATOM 964 C C . LEU A 1 122 ? 8.626 -10.735 -21.383 1.00 93.38 122 LEU A C 1
ATOM 966 O O . LEU A 1 122 ? 9.379 -10.026 -22.051 1.00 93.38 122 LEU A O 1
ATOM 970 N N . ALA A 1 123 ? 8.867 -12.030 -21.158 1.00 96.06 123 ALA A N 1
ATOM 971 C CA . ALA A 1 123 ? 10.019 -12.744 -21.702 1.00 96.06 123 ALA A CA 1
ATOM 972 C C . ALA A 1 123 ? 10.021 -12.731 -23.238 1.00 96.06 123 ALA A C 1
ATOM 974 O O . ALA A 1 123 ? 11.055 -12.424 -23.832 1.00 96.06 123 ALA A O 1
ATOM 975 N N . ASP A 1 124 ? 8.867 -12.956 -23.870 1.00 96.50 124 ASP A N 1
ATOM 976 C CA . ASP A 1 124 ? 8.718 -12.910 -25.328 1.00 96.50 124 ASP A CA 1
ATOM 977 C C . ASP A 1 124 ? 9.049 -11.521 -25.895 1.00 96.50 124 ASP A C 1
ATOM 979 O O . ASP A 1 124 ? 9.805 -11.394 -26.862 1.00 96.50 124 ASP A O 1
ATOM 983 N N . VAL A 1 125 ? 8.529 -10.455 -25.271 1.00 95.88 125 VAL A N 1
ATOM 984 C CA . VAL A 1 125 ? 8.789 -9.067 -25.696 1.00 95.88 125 VAL A CA 1
ATOM 985 C C . VAL A 1 125 ? 10.267 -8.705 -25.547 1.00 95.88 125 VAL A C 1
ATOM 987 O O . VAL A 1 125 ? 10.847 -8.071 -26.438 1.00 95.88 125 VAL A O 1
ATOM 990 N N . ILE A 1 126 ? 10.890 -9.109 -24.436 1.00 97.19 126 ILE A N 1
ATOM 991 C CA . ILE A 1 126 ? 12.316 -8.876 -24.194 1.00 97.19 126 ILE A CA 1
ATOM 992 C C . ILE A 1 126 ? 13.149 -9.642 -25.223 1.00 97.19 126 ILE A C 1
ATOM 994 O O . ILE A 1 126 ? 13.986 -9.028 -25.885 1.00 97.19 126 ILE A O 1
ATOM 998 N N . GLY A 1 127 ? 12.885 -10.938 -25.410 1.00 97.81 127 GLY A N 1
ATOM 999 C CA . GLY A 1 127 ? 13.595 -11.792 -26.362 1.00 97.81 127 GLY A CA 1
ATOM 1000 C C . GLY A 1 127 ? 13.533 -11.236 -27.782 1.00 97.81 127 GLY A C 1
ATOM 1001 O O . GLY A 1 127 ? 14.566 -10.939 -28.380 1.00 97.81 127 GLY A O 1
ATOM 1002 N N . ALA A 1 128 ? 12.327 -10.945 -28.276 1.00 97.69 128 ALA A N 1
ATOM 1003 C CA . ALA A 1 128 ? 12.129 -10.398 -29.618 1.00 97.69 128 ALA A CA 1
ATOM 1004 C C . ALA A 1 128 ? 12.798 -9.026 -29.837 1.00 97.69 128 ALA A C 1
ATOM 1006 O O . ALA A 1 128 ? 13.139 -8.675 -30.972 1.00 97.69 128 ALA A O 1
ATOM 1007 N N . THR A 1 129 ? 12.970 -8.228 -28.776 1.00 97.88 129 THR A N 1
ATOM 1008 C CA . THR A 1 129 ? 13.676 -6.937 -28.841 1.00 97.88 129 THR A CA 1
ATOM 1009 C C . THR A 1 129 ? 15.193 -7.115 -28.826 1.00 97.88 129 THR A C 1
ATOM 1011 O O . THR A 1 129 ? 15.897 -6.416 -29.557 1.00 97.88 129 THR A O 1
ATOM 1014 N N . VAL A 1 130 ? 15.707 -8.051 -28.031 1.00 97.12 130 VAL A N 1
ATOM 1015 C CA . VAL A 1 130 ? 17.144 -8.342 -27.954 1.00 97.12 130 VAL A CA 1
ATOM 1016 C C . VAL A 1 130 ? 17.639 -9.006 -29.240 1.00 97.12 130 VAL A C 1
ATOM 1018 O O . VAL A 1 130 ? 18.664 -8.583 -29.773 1.00 97.12 130 VAL A O 1
ATOM 1021 N N . ASP A 1 131 ? 16.882 -9.948 -29.808 1.00 97.81 131 ASP A N 1
ATOM 1022 C CA . ASP A 1 131 ? 17.252 -10.673 -31.036 1.00 97.81 131 ASP A CA 1
ATOM 1023 C C . ASP A 1 131 ? 17.431 -9.753 -32.256 1.00 97.81 131 ASP A C 1
ATOM 1025 O O . ASP A 1 131 ? 18.184 -10.057 -33.181 1.00 97.81 131 ASP A O 1
ATOM 1029 N N . ARG A 1 132 ? 16.776 -8.584 -32.258 1.00 97.75 132 ARG A N 1
ATOM 1030 C CA . ARG A 1 132 ? 16.937 -7.542 -33.291 1.00 97.75 132 ARG A CA 1
ATOM 1031 C C . ARG A 1 132 ? 18.000 -6.488 -32.968 1.00 97.75 132 ARG A C 1
ATOM 1033 O O . ARG A 1 132 ? 18.082 -5.492 -33.684 1.00 97.75 132 ARG A O 1
ATOM 1040 N N . GLY A 1 133 ? 18.760 -6.660 -31.886 1.00 97.75 133 GLY A N 1
ATOM 1041 C CA . GLY A 1 133 ? 19.754 -5.695 -31.405 1.00 97.75 133 GLY A CA 1
ATOM 1042 C C . GLY A 1 133 ? 19.153 -4.412 -30.815 1.00 97.75 133 GLY A C 1
ATOM 1043 O O . GLY A 1 133 ? 19.808 -3.372 -30.817 1.00 97.75 133 GLY A O 1
ATOM 1044 N N . GLY A 1 134 ? 17.895 -4.455 -30.367 1.00 97.38 134 GLY A N 1
ATOM 1045 C CA . GLY A 1 134 ? 17.193 -3.313 -29.785 1.00 97.38 134 GLY A CA 1
ATOM 1046 C C . GLY A 1 134 ? 17.482 -3.109 -28.296 1.00 97.38 134 GLY A C 1
ATOM 1047 O O . GLY A 1 134 ? 18.174 -3.891 -27.649 1.00 97.38 134 GLY A O 1
ATOM 1048 N N . THR A 1 135 ? 16.910 -2.047 -27.728 1.00 97.19 135 THR A N 1
ATOM 1049 C CA . THR A 1 135 ? 16.958 -1.749 -26.288 1.00 97.19 135 THR A CA 1
ATOM 1050 C C . THR A 1 135 ? 15.547 -1.750 -25.714 1.00 97.19 135 THR A C 1
ATOM 1052 O O . THR A 1 135 ? 14.650 -1.131 -26.283 1.00 97.19 135 THR A O 1
ATOM 1055 N N . VAL A 1 136 ? 15.359 -2.416 -24.573 1.00 96.25 136 VAL A N 1
ATOM 1056 C CA . VAL A 1 136 ? 14.109 -2.391 -23.802 1.00 96.25 136 VAL A CA 1
ATOM 1057 C C . VAL A 1 136 ? 14.239 -1.352 -22.690 1.00 96.25 136 VAL A C 1
ATOM 1059 O O . VAL A 1 136 ? 15.192 -1.392 -21.915 1.00 96.25 136 VAL A O 1
ATOM 1062 N N . VAL A 1 137 ? 13.276 -0.435 -22.596 1.00 94.62 137 VAL A N 1
ATOM 1063 C CA . VAL A 1 137 ? 13.163 0.526 -21.490 1.00 94.62 137 VAL A CA 1
ATOM 1064 C C . VAL A 1 137 ? 11.895 0.201 -20.712 1.00 94.62 137 VAL A C 1
ATOM 1066 O O . VAL A 1 137 ? 10.805 0.240 -21.277 1.00 94.62 137 VAL A O 1
ATOM 1069 N N . VAL A 1 138 ? 12.041 -0.113 -19.425 1.00 92.38 138 VAL A N 1
ATOM 1070 C CA . VAL A 1 138 ? 10.923 -0.412 -18.520 1.00 92.38 138 VAL A CA 1
AT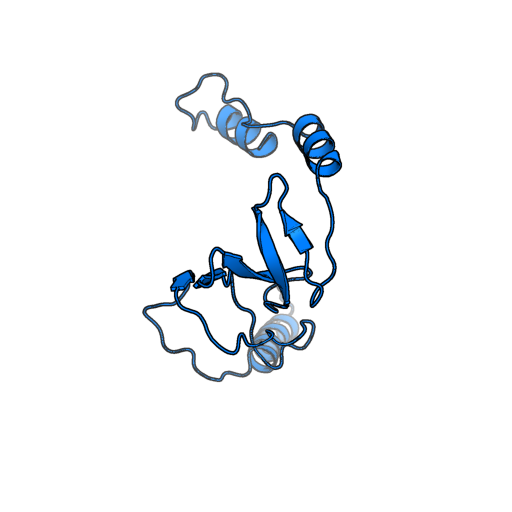OM 1071 C C . VAL A 1 138 ? 10.808 0.729 -17.509 1.00 92.38 138 VAL A C 1
ATOM 1073 O O . VAL A 1 138 ? 11.596 0.771 -16.564 1.00 92.38 138 VAL A O 1
ATOM 1076 N N . PRO A 1 139 ? 9.899 1.697 -17.714 1.00 89.06 139 PRO A N 1
ATOM 1077 C CA . PRO A 1 139 ? 9.621 2.701 -16.699 1.00 89.06 139 PRO A CA 1
ATOM 1078 C C . PRO A 1 139 ? 8.868 2.047 -15.533 1.00 89.06 139 PRO A C 1
ATOM 1080 O O . PRO A 1 139 ? 7.948 1.259 -15.758 1.00 89.06 139 PRO A O 1
ATOM 1083 N N . ALA A 1 140 ? 9.266 2.385 -14.311 1.00 75.81 140 ALA A N 1
ATOM 1084 C CA . ALA A 1 140 ? 8.622 1.973 -13.069 1.00 75.81 140 ALA A CA 1
ATOM 1085 C C . ALA A 1 140 ? 8.487 3.185 -12.145 1.00 75.81 140 ALA A C 1
ATOM 1087 O O . ALA A 1 140 ? 9.422 4.023 -12.151 1.00 75.81 140 ALA A O 1
#

Foldseek 3Di:
DQVVLVVCCVVVVDPDVRRDDPDDPVRVVVVVVPDDDDDAPDWDADPPRHWIWHWWDQFQDVPQTWIWTQDPNFTEIENEDHHDPPDPPTDHTDDDPDHPYYHYDCPPVPDDDDPDDVVVVVVVVVVVQVVVVHDDDDDD

pLDDT: mean 93.78, std 5.21, range [72.5, 98.38]